Protein AF-A0A2K3QD89-F1 (afdb_monomer)

Organism: NCBI:txid45235

Radius of gyration: 45.86 Å; Cα contacts (8 Å, |Δi|>4): 1; chains: 1; bounding box: 108×24×129 Å

InterPro domains:
  IPR005579 Cgr1-like [PF03879] (20-119)

Secondary structure (DSSP, 8-state):
-------------PPPP-----SS----S---PPP-TTTT--HHHHHHHHHHHHHHHHHHHHHHHHHHHHHHHHHHHHHHHHHHHHHHHHHHHHHHHHHHHHHHHHHHHHHHHHHHH--

pLDDT: mean 83.75, std 16.58, range [42.47, 97.62]

Foldseek 3Di:
DDDDPDPDPDPPPPPDDPDDQDPPNPPVDDPDDPDDPPPPDDPVNVVVVVVVVVVVVVVVVVVVVVVVVVVVVVVVVVVVVVVVVVVVVVVVVVVVVVVVVVVVVVVVVVVVVCVVVVD

Structure (mmCIF, N/CA/C/O backbone):
data_AF-A0A2K3QD89-F1
#
_entry.id   AF-A0A2K3QD89-F1
#
loop_
_atom_site.group_PDB
_atom_site.id
_atom_site.type_symbol
_atom_site.label_atom_id
_atom_site.label_alt_id
_atom_site.label_comp_id
_atom_site.label_asym_id
_atom_site.label_entity_id
_atom_site.label_seq_id
_atom_site.pdbx_PDB_ins_code
_atom_site.Cartn_x
_atom_site.Cartn_y
_atom_site.Cartn_z
_atom_site.occupancy
_atom_site.B_iso_or_equiv
_atom_site.auth_seq_id
_atom_site.auth_comp_id
_atom_site.auth_asym_id
_atom_site.auth_atom_id
_atom_site.pdbx_PDB_model_num
ATOM 1 N N . MET A 1 1 ? -67.511 -6.088 28.702 1.00 42.47 1 MET A N 1
ATOM 2 C CA . MET A 1 1 ? -67.259 -6.662 30.041 1.00 42.47 1 MET A CA 1
ATOM 3 C C . MET A 1 1 ? -65.838 -7.209 30.034 1.00 42.47 1 MET A C 1
ATOM 5 O O . MET A 1 1 ? -65.442 -7.710 28.990 1.00 42.47 1 MET A O 1
ATOM 9 N N . PRO A 1 2 ? -65.081 -6.945 31.106 1.00 57.03 2 PRO A N 1
ATOM 10 C CA . PRO A 1 2 ? -63.739 -6.336 31.146 1.00 57.03 2 PRO A CA 1
ATOM 11 C C . PRO A 1 2 ? -62.619 -7.405 31.070 1.00 57.03 2 PRO A C 1
ATOM 13 O O . PRO A 1 2 ? -62.933 -8.584 31.063 1.00 57.03 2 PRO A O 1
ATOM 16 N N . GLU A 1 3 ? -61.329 -7.110 30.888 1.00 48.50 3 GLU A N 1
ATOM 17 C CA . GLU A 1 3 ? -60.444 -6.457 31.863 1.00 48.50 3 GLU A CA 1
ATOM 18 C C . GLU A 1 3 ? -59.152 -5.958 31.188 1.00 48.50 3 GLU A C 1
ATOM 20 O O . GLU A 1 3 ? -58.490 -6.682 30.445 1.00 48.50 3 GLU A O 1
ATOM 25 N N . GLU A 1 4 ? -58.813 -4.694 31.449 1.00 54.44 4 GLU A N 1
ATOM 26 C CA . GLU A 1 4 ? -57.496 -4.128 31.179 1.00 54.44 4 GLU A CA 1
ATOM 27 C C . GLU A 1 4 ? -56.541 -4.533 32.307 1.00 54.44 4 GLU A C 1
ATOM 29 O O . GLU A 1 4 ? -56.711 -4.114 33.454 1.00 54.44 4 GLU A O 1
ATOM 34 N N . ASP A 1 5 ? -55.518 -5.321 31.982 1.00 54.81 5 ASP A N 1
ATOM 35 C CA . ASP A 1 5 ? -54.414 -5.611 32.896 1.00 54.81 5 ASP A CA 1
ATOM 36 C C . ASP A 1 5 ? -53.477 -4.397 32.979 1.00 54.81 5 ASP A C 1
ATOM 38 O O . ASP A 1 5 ? -52.520 -4.238 32.216 1.00 54.81 5 ASP A O 1
ATOM 42 N N . VAL A 1 6 ? -53.770 -3.506 33.926 1.00 51.53 6 VAL A N 1
ATOM 43 C CA . VAL A 1 6 ? -52.884 -2.408 34.320 1.00 51.53 6 VAL A CA 1
ATOM 44 C C . VAL A 1 6 ? -51.808 -2.973 35.259 1.00 51.53 6 VAL A C 1
ATOM 46 O O . VAL A 1 6 ? -52.140 -3.418 36.362 1.00 51.53 6 VAL A O 1
ATOM 49 N N . PRO A 1 7 ? -50.508 -2.947 34.908 1.00 50.62 7 PRO A N 1
ATOM 50 C CA . PRO A 1 7 ? -49.466 -3.396 35.819 1.00 50.62 7 PRO A CA 1
ATOM 51 C C . PRO A 1 7 ? -49.305 -2.366 36.940 1.00 50.62 7 PRO A C 1
ATOM 53 O O . PRO A 1 7 ? -48.665 -1.323 36.790 1.00 50.62 7 PRO A O 1
ATOM 56 N N . THR A 1 8 ? -49.903 -2.661 38.091 1.00 47.47 8 THR A N 1
ATOM 57 C CA . THR A 1 8 ? -49.722 -1.883 39.314 1.00 47.47 8 THR A CA 1
ATOM 58 C C . THR A 1 8 ? -48.277 -2.026 39.797 1.00 47.47 8 THR A C 1
ATOM 60 O O . THR A 1 8 ? -47.831 -3.069 40.275 1.00 47.47 8 THR A O 1
ATOM 63 N N . LEU A 1 9 ? -47.505 -0.947 39.654 1.00 51.03 9 LEU A N 1
ATOM 64 C CA . LEU A 1 9 ? -46.181 -0.812 40.251 1.00 51.03 9 LEU A CA 1
ATOM 65 C C . LEU A 1 9 ? -46.344 -0.657 41.762 1.00 51.03 9 LEU A C 1
ATOM 67 O O . LEU A 1 9 ? -46.484 0.450 42.275 1.00 51.03 9 LEU A O 1
ATOM 71 N N . VAL A 1 10 ? -46.333 -1.778 42.479 1.00 46.09 10 VAL A N 1
ATOM 72 C CA . VAL A 1 10 ? -46.304 -1.793 43.942 1.00 46.09 10 VAL A CA 1
ATOM 73 C C . VAL A 1 10 ? -44.964 -1.197 44.397 1.00 46.09 10 VAL A C 1
ATOM 75 O O . VAL A 1 10 ? -43.913 -1.788 44.122 1.00 46.09 10 VAL A O 1
ATOM 78 N N . PRO A 1 11 ? -44.928 -0.048 45.097 1.00 51.22 11 PRO A N 1
ATOM 79 C CA . PRO A 1 11 ? -43.689 0.415 45.692 1.00 51.22 11 PRO A CA 1
ATOM 80 C C . PRO A 1 11 ? -43.358 -0.520 46.856 1.00 51.22 11 PRO A C 1
ATOM 82 O O . PRO A 1 11 ? -43.963 -0.451 47.925 1.00 51.22 11 PRO A O 1
ATOM 85 N N . THR A 1 12 ? -42.377 -1.406 46.671 1.00 52.44 12 THR A N 1
ATOM 86 C CA . THR A 1 12 ? -41.794 -2.190 47.767 1.00 52.44 12 THR A CA 1
ATOM 87 C C . THR A 1 12 ? -41.008 -1.252 48.685 1.00 52.44 12 THR A C 1
ATOM 89 O O . THR A 1 12 ? -39.778 -1.157 48.612 1.00 52.44 12 THR A O 1
ATOM 92 N N . ASN A 1 13 ? -41.722 -0.517 49.534 1.00 54.78 13 ASN A N 1
ATOM 93 C CA . ASN A 1 13 ? -41.147 0.283 50.599 1.00 54.78 13 ASN A CA 1
ATOM 94 C C . ASN A 1 13 ? -40.681 -0.678 51.701 1.00 54.78 13 ASN A C 1
ATOM 96 O O . ASN A 1 13 ? -41.429 -1.032 52.609 1.00 54.78 13 ASN A O 1
ATOM 100 N N . LYS A 1 14 ? -39.450 -1.188 51.570 1.00 57.06 14 LYS A N 1
ATOM 101 C CA . LYS A 1 14 ? -38.811 -1.977 52.629 1.00 57.06 14 LYS A CA 1
ATOM 102 C C . LYS A 1 14 ? -38.730 -1.106 53.888 1.00 57.06 14 LYS A C 1
ATOM 104 O O . LYS A 1 14 ? -38.179 -0.008 53.791 1.00 57.06 14 LYS A O 1
ATOM 109 N N . PRO A 1 15 ? -39.204 -1.574 55.057 1.00 54.16 15 PRO A N 1
ATOM 110 C CA . PRO A 1 15 ? -39.101 -0.799 56.283 1.00 54.16 15 PRO A CA 1
ATOM 111 C C . PRO A 1 15 ? -37.621 -0.560 56.591 1.00 54.16 15 PRO A C 1
ATOM 113 O O . PRO A 1 15 ? -36.819 -1.497 56.674 1.00 54.16 15 PRO A O 1
ATOM 116 N N . ALA A 1 16 ? -37.243 0.713 56.702 1.00 61.78 16 ALA A N 1
ATOM 117 C CA . ALA A 1 16 ? -35.906 1.100 57.109 1.00 61.78 16 ALA A CA 1
ATOM 118 C C . ALA A 1 16 ? -35.647 0.528 58.509 1.00 61.78 16 ALA A C 1
ATOM 120 O O . ALA A 1 16 ? -36.365 0.838 59.458 1.00 61.78 16 ALA A O 1
ATOM 121 N N . LYS A 1 17 ? -34.635 -0.339 58.634 1.00 61.72 17 LYS A N 1
ATOM 122 C CA . LYS A 1 17 ? -34.183 -0.850 59.934 1.00 61.72 17 LYS A CA 1
ATOM 123 C C . LYS A 1 17 ? -33.864 0.357 60.829 1.00 61.72 17 LYS A C 1
ATOM 125 O O . LYS A 1 17 ? -33.115 1.222 60.363 1.00 61.72 17 LYS A O 1
ATOM 130 N N . PRO A 1 18 ? -34.387 0.443 62.067 1.00 58.31 18 PRO A N 1
ATOM 131 C CA . PRO A 1 18 ? -34.086 1.566 62.944 1.00 58.31 18 PRO A CA 1
ATOM 132 C C . PRO A 1 18 ? -32.599 1.513 63.297 1.00 58.31 18 PRO A C 1
ATOM 134 O O . PRO A 1 18 ? -32.143 0.657 64.054 1.00 58.31 18 PRO A O 1
ATOM 137 N N . LEU A 1 19 ? -31.818 2.393 62.674 1.00 59.97 19 LEU A N 1
ATOM 138 C CA . LEU A 1 19 ? -30.401 2.542 62.962 1.00 59.97 19 LEU A CA 1
ATOM 139 C C . LEU A 1 19 ? -30.300 3.222 64.327 1.00 59.97 19 LEU A C 1
ATOM 141 O O . LEU A 1 19 ? -30.828 4.319 64.491 1.00 59.97 19 LEU A O 1
ATOM 145 N N . GLY A 1 20 ? -29.689 2.537 65.298 1.00 62.59 20 GLY A N 1
ATOM 146 C CA . GLY A 1 20 ? -29.679 2.932 66.708 1.00 62.59 20 GLY A CA 1
ATOM 147 C C . GLY A 1 20 ? -29.468 4.433 66.901 1.00 62.59 20 GLY A C 1
ATOM 148 O O . GLY A 1 20 ? -28.394 4.961 66.606 1.00 62.59 20 GLY A O 1
ATOM 149 N N . MET A 1 21 ? -30.513 5.118 67.378 1.00 59.56 21 MET A N 1
ATOM 150 C CA . MET A 1 21 ? -30.455 6.542 67.690 1.00 59.56 21 MET A CA 1
ATOM 151 C C . MET A 1 21 ? -29.368 6.780 68.742 1.00 59.56 21 MET A C 1
ATOM 153 O O . MET A 1 21 ? -29.376 6.174 69.815 1.00 59.56 21 MET A O 1
ATOM 157 N N . ARG A 1 22 ? -28.440 7.702 68.469 1.00 64.75 22 ARG A N 1
ATOM 158 C CA . ARG A 1 22 ? -27.566 8.235 69.520 1.00 64.75 22 ARG A CA 1
ATOM 159 C C . ARG A 1 22 ? -28.430 9.055 70.478 1.00 64.75 22 ARG A C 1
ATOM 161 O O . ARG A 1 22 ? -29.224 9.878 70.035 1.00 64.75 22 ARG A O 1
ATOM 168 N N . LYS A 1 23 ? -28.267 8.835 71.788 1.00 61.78 23 LYS A N 1
ATOM 169 C CA . LYS A 1 23 ? -29.128 9.399 72.849 1.00 61.78 23 LYS A CA 1
ATOM 170 C C . LYS A 1 23 ? -29.242 10.931 72.865 1.00 61.78 23 LYS A C 1
ATOM 172 O O . LYS A 1 23 ? -30.165 11.451 73.475 1.00 61.78 23 LYS A O 1
ATOM 177 N N . ASN A 1 24 ? -28.341 11.649 72.200 1.00 68.19 24 ASN A N 1
ATOM 178 C CA . ASN A 1 24 ? -28.450 13.088 71.993 1.00 68.19 24 ASN A CA 1
ATOM 179 C C . ASN A 1 24 ? -28.873 13.321 70.534 1.00 68.19 24 ASN A C 1
ATOM 181 O O . ASN A 1 24 ? -28.067 13.092 69.633 1.00 68.19 24 ASN A O 1
ATOM 185 N N . GLY A 1 25 ? -30.137 13.704 70.313 1.00 66.19 25 GLY A N 1
ATOM 186 C CA . GLY A 1 25 ? -30.875 13.712 69.032 1.00 66.19 25 GLY A CA 1
ATOM 187 C C . GLY A 1 25 ? -30.374 14.661 67.933 1.00 66.19 25 GLY A C 1
ATOM 188 O O . GLY A 1 25 ? -31.147 15.148 67.117 1.00 66.19 25 GLY A O 1
ATOM 189 N N . LYS A 1 26 ? -29.075 14.936 67.896 1.00 72.25 26 LYS A N 1
ATOM 190 C CA . LYS A 1 26 ? -28.387 15.822 66.962 1.00 72.25 26 LYS A CA 1
ATOM 191 C C . LYS A 1 26 ? -27.790 15.023 65.798 1.00 72.25 26 LYS A C 1
ATOM 193 O O . LYS A 1 26 ? -26.574 14.922 65.658 1.00 72.25 26 LYS A O 1
ATOM 198 N N . GLN A 1 27 ? -28.644 14.448 64.954 1.00 69.88 27 GLN A N 1
ATOM 199 C CA . GLN A 1 27 ? -28.232 13.857 63.674 1.00 69.88 27 GLN A CA 1
ATOM 200 C C . GLN A 1 27 ? -28.307 14.938 62.578 1.00 69.88 27 GLN A C 1
ATOM 202 O O . GLN A 1 27 ? -29.266 15.002 61.820 1.00 69.88 27 GLN A O 1
ATOM 207 N N . TRP A 1 28 ? -27.301 15.816 62.505 1.00 73.12 28 TRP A N 1
ATOM 208 C CA . TRP A 1 28 ? -27.263 16.947 61.552 1.00 73.12 28 TRP A CA 1
ATOM 209 C C . TRP A 1 28 ? -26.908 16.543 60.111 1.00 73.12 28 TRP A C 1
ATOM 211 O O . TRP A 1 28 ? -26.954 17.364 59.199 1.00 73.12 28 TRP A O 1
ATOM 221 N N . HIS A 1 29 ? -26.538 15.279 59.891 1.00 77.12 29 HIS A N 1
ATOM 222 C CA . HIS A 1 29 ? -26.197 14.752 58.574 1.00 77.12 29 HIS A CA 1
ATOM 223 C C . HIS A 1 29 ? -27.231 13.735 58.105 1.00 77.12 29 HIS A C 1
ATOM 225 O O . HIS A 1 29 ? -27.517 12.756 58.804 1.00 77.12 29 HIS A O 1
ATOM 231 N N . LEU A 1 30 ? -27.719 13.936 56.878 1.00 76.25 30 LEU A N 1
ATOM 232 C CA . LEU A 1 30 ? -28.532 12.953 56.172 1.00 76.25 30 LEU A CA 1
ATOM 233 C C . LEU A 1 30 ? -27.758 11.628 56.043 1.00 76.25 30 LEU A C 1
ATOM 235 O O . LEU A 1 30 ? -26.547 11.645 55.78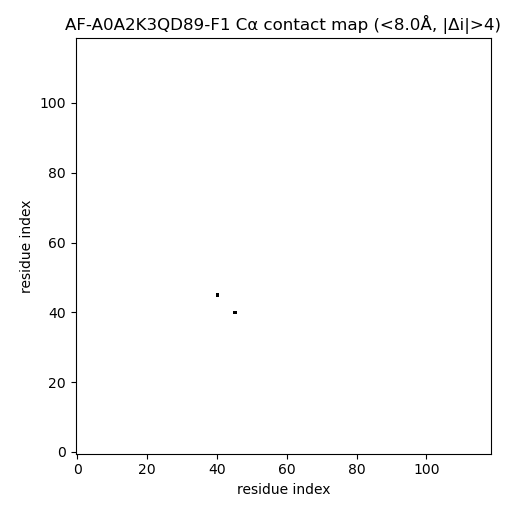3 1.00 76.25 30 LEU A O 1
ATOM 239 N N . PRO A 1 31 ? -28.425 10.472 56.208 1.00 77.38 31 PRO A N 1
ATOM 240 C CA . PRO A 1 31 ? -27.788 9.178 56.027 1.00 77.38 31 PRO A CA 1
ATOM 241 C C . PRO A 1 31 ? -27.287 9.056 54.586 1.00 77.38 31 PRO A C 1
ATOM 243 O O . PRO A 1 31 ? -28.058 9.095 53.626 1.00 77.38 31 PRO A O 1
ATOM 246 N N . LYS A 1 32 ? -25.967 8.922 54.428 1.00 82.19 32 LYS A N 1
ATOM 247 C CA . LYS A 1 32 ? -25.335 8.795 53.113 1.00 82.19 32 LYS A CA 1
ATOM 248 C C . LYS A 1 32 ? -25.740 7.456 52.496 1.00 82.19 32 LYS A C 1
ATOM 250 O O . LYS A 1 32 ? -25.336 6.397 52.974 1.00 82.19 32 LYS A O 1
ATOM 255 N N . LYS A 1 33 ? -26.529 7.492 51.421 1.00 80.44 33 LYS A N 1
ATOM 256 C CA . LYS A 1 33 ? -26.787 6.305 50.597 1.00 80.44 33 LYS A CA 1
ATOM 257 C C . LYS A 1 33 ? -25.491 5.909 49.891 1.00 80.44 33 LYS A C 1
ATOM 259 O O . LYS A 1 33 ? -24.795 6.767 49.351 1.00 80.44 33 LYS A O 1
ATOM 264 N N . ALA A 1 34 ? -25.175 4.615 49.871 1.00 83.81 34 ALA A N 1
ATOM 265 C CA . ALA A 1 34 ? -24.033 4.119 49.111 1.00 83.81 34 ALA A CA 1
ATOM 266 C C . ALA A 1 34 ? -24.212 4.457 47.623 1.00 83.81 34 ALA A C 1
ATOM 268 O O . ALA A 1 34 ? -25.217 4.081 47.010 1.00 83.81 34 ALA A O 1
ATOM 269 N N . PHE A 1 35 ? -23.240 5.165 47.050 1.00 83.94 35 PHE A N 1
ATOM 270 C CA . PHE A 1 35 ? -23.214 5.469 45.626 1.00 83.94 35 PHE A CA 1
ATOM 271 C C . PHE A 1 35 ? -23.039 4.170 44.835 1.00 83.94 35 PHE A C 1
ATOM 273 O O . PHE A 1 35 ? -22.076 3.430 45.029 1.00 83.94 35 PHE A O 1
ATOM 280 N N . ARG A 1 36 ? -24.007 3.864 43.968 1.00 81.94 36 ARG A N 1
ATOM 281 C CA . ARG A 1 36 ? -24.001 2.672 43.115 1.00 81.94 36 ARG A CA 1
ATOM 282 C C . ARG A 1 36 ? -24.239 3.105 41.666 1.00 81.94 36 ARG A C 1
ATOM 284 O O . ARG A 1 36 ? -25.396 3.162 41.257 1.00 81.94 36 ARG A O 1
ATOM 291 N N . PRO A 1 37 ? -23.178 3.365 40.880 1.00 77.75 37 PRO A N 1
ATOM 292 C CA . PRO A 1 37 ? -23.289 3.800 39.479 1.00 77.75 37 PRO A CA 1
ATOM 293 C C . PRO A 1 37 ? -24.080 2.831 38.592 1.00 77.75 37 PRO A C 1
ATOM 295 O O . PRO A 1 37 ? -24.582 3.191 37.536 1.00 77.75 37 PRO A O 1
ATOM 298 N N . THR A 1 38 ? -24.168 1.571 39.015 1.00 68.94 38 THR A N 1
ATOM 299 C CA . THR A 1 38 ? -24.782 0.471 38.271 1.00 68.94 38 THR A CA 1
ATOM 300 C C . THR A 1 38 ? -26.162 0.072 38.797 1.00 68.94 38 THR A C 1
ATOM 302 O O . THR A 1 38 ? -26.734 -0.905 38.299 1.00 68.94 38 THR A O 1
ATOM 305 N N . ALA A 1 39 ? -26.686 0.777 39.809 1.00 68.44 39 ALA A N 1
ATOM 306 C CA . ALA A 1 39 ? -28.002 0.512 40.378 1.00 68.44 39 ALA A CA 1
ATOM 307 C C . ALA A 1 39 ? -29.087 1.097 39.465 1.00 68.44 39 ALA A C 1
ATOM 309 O O . ALA A 1 39 ? -29.296 2.303 39.449 1.00 68.44 39 ALA A O 1
ATOM 310 N N . GLY A 1 40 ? -29.756 0.230 38.703 1.00 69.88 40 GLY A N 1
ATOM 311 C CA . GLY A 1 40 ? -30.872 0.609 37.827 1.00 69.88 40 GLY A CA 1
ATOM 312 C C . GLY A 1 40 ? -30.826 -0.010 36.432 1.00 69.88 40 GLY A C 1
ATOM 313 O O . GLY A 1 40 ? -31.853 -0.062 35.775 1.00 69.88 40 GLY A O 1
ATOM 314 N N . LEU A 1 41 ? -29.676 -0.531 35.988 1.00 70.19 41 LEU A N 1
ATOM 315 C CA . LEU A 1 41 ? -29.589 -1.216 34.695 1.00 70.19 41 LEU A CA 1
ATOM 316 C C . LEU A 1 41 ? -29.840 -2.717 34.857 1.00 70.19 41 LEU A C 1
ATOM 318 O O . LEU A 1 41 ? -29.143 -3.390 35.631 1.00 70.19 41 LEU A O 1
ATOM 322 N N . THR A 1 42 ? -30.777 -3.242 34.068 1.00 80.94 42 THR A N 1
ATOM 323 C CA . THR A 1 42 ? -30.991 -4.685 33.923 1.00 80.94 42 THR A CA 1
ATOM 324 C C . THR A 1 42 ? -29.738 -5.340 33.31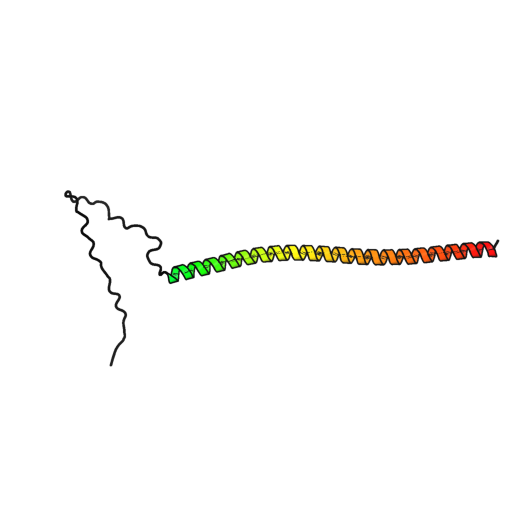8 1.00 80.94 42 THR A C 1
ATOM 326 O O . THR A 1 42 ? -28.978 -4.720 32.571 1.00 80.94 42 THR A O 1
ATOM 329 N N . SER A 1 43 ? -29.466 -6.609 33.649 1.00 83.00 43 SER A N 1
ATOM 330 C CA . SER A 1 43 ? -28.304 -7.343 33.101 1.00 83.00 43 SER A CA 1
ATOM 331 C C . SER A 1 43 ? -28.288 -7.345 31.562 1.00 83.00 43 SER A C 1
ATOM 333 O O . SER A 1 43 ? -27.225 -7.334 30.938 1.00 83.00 43 SER A O 1
ATOM 335 N N . TYR A 1 44 ? -29.468 -7.321 30.937 1.00 87.56 44 TYR A N 1
ATOM 336 C CA . TYR A 1 44 ? -29.607 -7.255 29.489 1.00 87.56 44 TYR A CA 1
ATOM 337 C C . TYR A 1 44 ? -29.172 -5.900 28.921 1.00 87.56 44 TYR A C 1
ATOM 339 O O . TYR A 1 44 ? -28.330 -5.869 28.029 1.00 87.56 44 TYR A O 1
ATOM 347 N N . GLU A 1 45 ? -29.655 -4.790 29.483 1.00 86.94 45 GLU A N 1
ATOM 348 C CA . GLU A 1 45 ? -29.284 -3.438 29.039 1.00 86.94 45 GLU A CA 1
ATOM 349 C C . GLU A 1 45 ? -27.784 -3.150 29.156 1.00 86.94 45 GLU A C 1
ATOM 351 O O . GLU A 1 45 ? -27.227 -2.411 28.346 1.00 86.94 45 GLU A O 1
ATOM 356 N N . LYS A 1 46 ? -27.101 -3.734 30.149 1.00 86.75 46 LYS A N 1
ATOM 357 C CA . LYS A 1 46 ? -25.636 -3.630 30.258 1.00 86.75 46 LYS A CA 1
ATOM 358 C C . LYS A 1 46 ? -24.952 -4.333 29.086 1.00 86.75 46 LYS A C 1
ATOM 360 O O . LYS A 1 46 ? -24.150 -3.721 28.385 1.00 86.75 46 LYS A O 1
ATOM 365 N N . ARG A 1 47 ? -25.350 -5.578 28.804 1.00 91.00 47 ARG A N 1
ATOM 366 C CA . ARG A 1 47 ? -24.793 -6.372 27.697 1.00 91.00 47 ARG A CA 1
ATOM 367 C C . ARG A 1 47 ? -25.078 -5.763 26.326 1.00 91.00 47 ARG A C 1
ATOM 369 O O . ARG A 1 47 ? -24.233 -5.855 25.439 1.00 91.00 47 ARG A O 1
ATOM 376 N N . THR A 1 48 ? -26.245 -5.152 26.117 1.00 92.62 48 THR A N 1
ATOM 377 C CA . THR A 1 48 ? -26.551 -4.488 24.839 1.00 92.62 48 THR A CA 1
ATOM 378 C C . THR A 1 48 ? -25.690 -3.246 24.639 1.00 92.62 48 THR A C 1
ATOM 380 O O . THR A 1 48 ? -25.097 -3.104 23.572 1.00 92.62 48 THR A O 1
ATOM 383 N N . LYS A 1 49 ? -25.533 -2.402 25.668 1.00 89.88 49 LYS A N 1
ATOM 384 C CA . LYS A 1 49 ? -24.639 -1.232 25.628 1.00 89.88 49 LYS A CA 1
ATOM 385 C C . LYS A 1 49 ? -23.184 -1.631 25.373 1.00 89.88 49 LYS A C 1
ATOM 387 O O . LYS A 1 49 ? -22.538 -1.051 24.506 1.00 89.88 49 LYS A O 1
ATOM 392 N N . GLU A 1 50 ? -22.696 -2.664 26.056 1.00 92.06 50 GLU A N 1
ATOM 393 C CA . GLU A 1 50 ? -21.346 -3.206 25.849 1.00 92.06 50 GLU A CA 1
ATOM 394 C C . GLU A 1 50 ? -21.155 -3.757 24.431 1.00 92.06 50 GLU A C 1
ATOM 396 O O . GLU A 1 50 ? -20.128 -3.509 23.801 1.00 92.06 50 GLU A O 1
ATOM 401 N N . ARG A 1 51 ? -22.153 -4.461 23.880 1.00 95.12 51 ARG A N 1
ATOM 402 C CA . ARG A 1 51 ? -22.089 -4.973 22.506 1.00 95.12 51 ARG A CA 1
ATOM 403 C C . ARG A 1 51 ? -22.048 -3.842 21.482 1.00 95.12 51 ARG A C 1
ATOM 405 O O . ARG A 1 51 ? -21.249 -3.917 20.555 1.00 95.12 51 ARG A O 1
ATOM 412 N N . VAL A 1 52 ? -22.860 -2.798 21.656 1.00 95.25 52 VAL A N 1
ATOM 413 C CA . VAL A 1 52 ? -22.847 -1.618 20.775 1.00 95.25 52 VAL A CA 1
ATOM 414 C C . VAL A 1 52 ? -21.489 -0.916 20.839 1.00 95.25 52 VAL A C 1
ATOM 416 O O . VAL A 1 52 ? -20.898 -0.658 19.792 1.00 95.25 52 VAL A O 1
ATOM 419 N N . ALA A 1 53 ? -20.946 -0.697 22.039 1.00 94.81 53 ALA A N 1
ATOM 420 C CA . ALA A 1 53 ? -19.614 -0.121 22.214 1.00 94.81 53 ALA A CA 1
ATOM 421 C C . ALA A 1 53 ? -18.518 -0.973 21.549 1.00 94.81 53 ALA A C 1
ATOM 423 O O . ALA A 1 53 ? -17.667 -0.442 20.836 1.00 94.81 53 ALA A O 1
ATOM 424 N N . MET A 1 54 ? -18.563 -2.301 21.702 1.00 95.25 54 MET A N 1
ATOM 425 C CA . MET A 1 54 ? -17.616 -3.204 21.038 1.00 95.25 54 MET A CA 1
ATOM 426 C C . MET A 1 54 ? -17.730 -3.160 19.513 1.00 95.25 54 MET A C 1
ATOM 428 O O . MET A 1 54 ? -16.710 -3.181 18.829 1.00 95.25 54 MET A O 1
ATOM 432 N N . VAL A 1 55 ? -18.946 -3.107 18.965 1.00 96.50 55 VAL A N 1
ATOM 433 C CA . VAL A 1 55 ? -19.163 -3.008 17.514 1.00 96.50 55 VAL A CA 1
ATOM 434 C C . VAL A 1 55 ? -18.600 -1.694 16.980 1.00 96.50 55 VAL A C 1
ATOM 436 O O . VAL A 1 55 ? -17.877 -1.711 15.989 1.00 96.50 55 VAL A O 1
ATOM 439 N N . GLN A 1 56 ? -18.847 -0.578 17.669 1.00 95.56 56 GLN A N 1
ATOM 440 C CA . GLN A 1 56 ? -18.293 0.726 17.299 1.00 95.56 56 GLN A CA 1
ATOM 441 C C . GLN A 1 56 ? -16.760 0.741 17.355 1.00 95.56 56 GLN A C 1
ATOM 443 O O . GLN A 1 56 ? -16.119 1.280 16.456 1.00 95.56 56 GLN A O 1
ATOM 448 N N . MET A 1 57 ? -16.157 0.124 18.376 1.00 95.88 57 MET A N 1
ATOM 449 C CA . MET A 1 57 ? -14.698 0.021 18.483 1.00 95.88 57 MET A CA 1
ATOM 450 C C . MET A 1 57 ? -14.103 -0.826 17.356 1.00 95.88 57 MET A C 1
ATOM 452 O O . MET A 1 57 ? -13.140 -0.409 16.718 1.00 95.88 57 MET A O 1
ATOM 456 N N . LYS A 1 58 ? -14.707 -1.982 17.063 1.00 96.69 58 LYS A N 1
ATOM 457 C CA . LYS A 1 58 ? -14.258 -2.871 15.983 1.00 96.69 58 LYS A CA 1
ATOM 458 C C . LYS A 1 58 ? -14.439 -2.258 14.599 1.00 96.69 58 LYS A C 1
ATOM 460 O O . LYS A 1 58 ? -13.601 -2.492 13.737 1.00 96.69 58 LYS A O 1
ATOM 465 N N . ALA A 1 59 ? -15.508 -1.491 14.380 1.00 96.00 59 ALA A N 1
ATOM 466 C CA . ALA A 1 59 ? -15.716 -0.767 13.129 1.00 96.00 59 ALA A CA 1
ATOM 467 C C . ALA A 1 59 ? -14.571 0.225 12.888 1.00 96.00 59 ALA A C 1
ATOM 469 O O . ALA A 1 59 ? -13.895 0.127 11.868 1.00 96.00 59 ALA A O 1
ATOM 470 N N . LYS A 1 60 ? -14.258 1.058 13.889 1.00 95.56 60 LYS A N 1
ATOM 471 C CA . LYS A 1 60 ? -13.129 1.998 13.828 1.00 95.56 60 LYS A CA 1
ATOM 472 C C . LYS A 1 60 ? -11.787 1.292 13.633 1.00 95.56 60 LYS A C 1
ATOM 474 O O . LYS A 1 60 ? -10.966 1.726 12.837 1.00 95.56 60 LYS A O 1
ATOM 479 N N . GLU A 1 61 ? -11.547 0.182 14.331 1.00 95.31 61 GLU A N 1
ATOM 480 C CA . GLU A 1 61 ? -10.309 -0.590 14.159 1.00 95.31 61 GLU A CA 1
ATOM 481 C C . GLU A 1 61 ? -10.186 -1.171 12.742 1.00 95.31 61 GLU A C 1
ATOM 483 O O . GLU A 1 61 ? -9.102 -1.172 12.154 1.00 95.31 61 GLU A O 1
ATOM 488 N N . LYS A 1 62 ? -11.297 -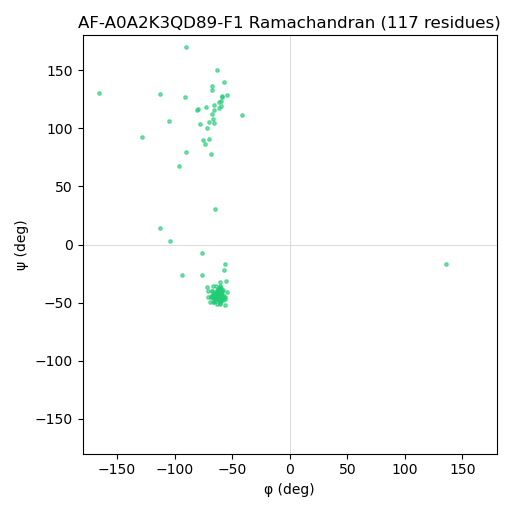1.661 12.186 1.00 96.69 62 LYS A N 1
ATOM 489 C CA . LYS A 1 62 ? -11.343 -2.205 10.831 1.00 96.69 62 LYS A CA 1
ATOM 490 C C . LYS A 1 62 ? -11.099 -1.121 9.784 1.00 96.69 62 LYS A C 1
ATOM 492 O O . LYS A 1 62 ? -10.322 -1.368 8.871 1.00 96.69 62 LYS A O 1
ATOM 497 N N . GLU A 1 63 ? -11.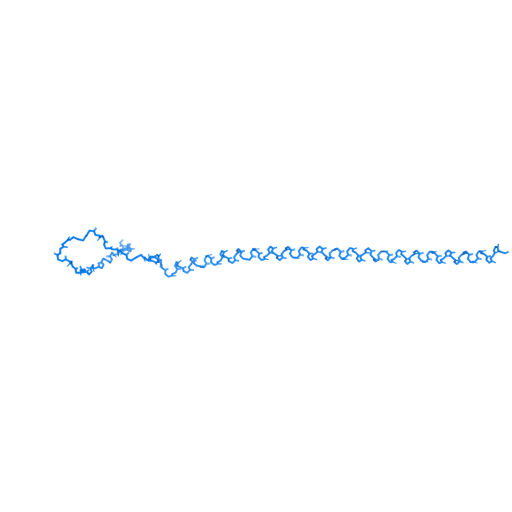705 0.055 9.935 1.00 94.38 63 GLU A N 1
ATOM 498 C CA . GLU A 1 63 ? -11.469 1.216 9.063 1.00 94.38 63 GLU A CA 1
ATOM 499 C C . GLU A 1 63 ? -9.976 1.575 9.031 1.00 94.38 63 GLU A C 1
ATOM 501 O O . GLU A 1 63 ? -9.361 1.545 7.969 1.00 94.38 63 GLU A O 1
ATOM 506 N N . MET A 1 64 ? -9.345 1.734 10.200 1.00 95.06 64 MET A N 1
ATOM 507 C CA . MET A 1 64 ? -7.912 2.055 10.297 1.00 95.06 64 MET A CA 1
ATOM 508 C C . MET A 1 64 ? -6.998 0.986 9.673 1.00 95.06 64 MET A C 1
ATOM 510 O O . MET A 1 64 ? -5.947 1.300 9.107 1.00 95.06 64 MET A O 1
ATOM 514 N N . LYS A 1 65 ? -7.356 -0.299 9.803 1.00 96.81 65 LYS A N 1
ATOM 515 C CA . LYS A 1 65 ? -6.601 -1.405 9.191 1.00 96.81 65 LYS A CA 1
ATOM 516 C C . LYS A 1 65 ? -6.763 -1.424 7.674 1.00 96.81 65 LYS A C 1
ATOM 518 O O . LYS A 1 65 ? -5.760 -1.550 6.975 1.00 96.81 65 LYS A O 1
ATOM 523 N N . ASN A 1 66 ? -7.989 -1.253 7.186 1.00 96.06 66 ASN A N 1
ATOM 524 C CA . ASN A 1 66 ? -8.284 -1.213 5.759 1.00 96.06 66 ASN A CA 1
ATOM 525 C C . ASN A 1 66 ? -7.538 -0.063 5.076 1.00 96.06 66 ASN A C 1
ATOM 527 O O . ASN A 1 66 ? -6.832 -0.309 4.105 1.00 96.06 66 ASN A O 1
ATOM 531 N N . GLU A 1 67 ? -7.582 1.148 5.636 1.00 93.69 67 GLU A N 1
ATOM 532 C CA . GLU A 1 67 ? -6.856 2.305 5.093 1.00 93.69 67 GLU A CA 1
ATOM 533 C C . GLU A 1 67 ? -5.343 2.045 5.014 1.00 93.69 67 GLU A C 1
ATOM 535 O O . GLU A 1 67 ? -4.690 2.325 4.006 1.00 93.69 67 GLU A O 1
ATOM 540 N N . ARG A 1 68 ? -4.758 1.440 6.058 1.00 96.50 68 ARG A N 1
ATOM 541 C CA . ARG A 1 68 ? -3.340 1.050 6.048 1.00 96.50 68 ARG A CA 1
ATOM 542 C C . ARG A 1 68 ? -3.011 0.040 4.952 1.00 96.50 68 ARG A C 1
ATOM 544 O O . ARG A 1 68 ? -1.956 0.151 4.318 1.00 96.50 68 ARG A O 1
ATOM 551 N N . ASP A 1 69 ? -3.857 -0.965 4.772 1.00 95.75 69 ASP A N 1
ATOM 552 C CA . ASP A 1 69 ? -3.638 -2.013 3.780 1.00 95.75 69 ASP A CA 1
ATOM 553 C C . ASP A 1 69 ? -3.854 -1.495 2.356 1.00 95.75 69 ASP A C 1
ATOM 555 O O . ASP A 1 69 ? -3.071 -1.838 1.470 1.00 95.75 69 ASP A O 1
ATOM 559 N N . GLU A 1 70 ? -4.813 -0.599 2.140 1.00 96.50 70 GLU A N 1
ATOM 560 C CA . GLU A 1 70 ? -5.031 0.090 0.866 1.00 96.50 70 GLU A CA 1
ATOM 561 C C . GLU A 1 70 ? -3.811 0.923 0.469 1.00 96.50 70 GLU A C 1
ATOM 563 O O . GLU A 1 70 ? -3.288 0.758 -0.634 1.00 96.50 70 GLU A O 1
ATOM 568 N N . LEU A 1 71 ? -3.260 1.729 1.383 1.00 95.81 71 LEU A N 1
ATOM 569 C CA . LEU A 1 71 ? -2.031 2.491 1.126 1.00 95.81 71 LEU A CA 1
ATOM 570 C C . LEU A 1 71 ? -0.849 1.573 0.785 1.00 95.81 71 LEU A C 1
ATOM 572 O O . LEU A 1 71 ? -0.046 1.855 -0.114 1.00 95.81 71 LEU A O 1
ATOM 576 N N . ARG A 1 72 ? -0.732 0.436 1.480 1.00 96.62 72 ARG A N 1
ATOM 577 C CA . ARG A 1 72 ? 0.305 -0.561 1.191 1.00 96.62 72 ARG A CA 1
ATOM 578 C C . ARG A 1 72 ? 0.105 -1.188 -0.189 1.00 96.62 72 ARG A C 1
ATOM 580 O O . ARG A 1 72 ? 1.083 -1.357 -0.920 1.00 96.62 72 ARG A O 1
ATOM 587 N N . GLN A 1 73 ? -1.128 -1.530 -0.545 1.00 96.38 73 GLN A N 1
ATOM 588 C CA . GLN A 1 73 ? -1.472 -2.104 -1.842 1.00 96.38 73 GLN A CA 1
ATOM 589 C C . GLN A 1 73 ? -1.208 -1.113 -2.975 1.00 96.38 73 GLN A C 1
ATOM 591 O O . GLN A 1 73 ? -0.534 -1.488 -3.932 1.00 96.38 73 GLN A O 1
ATOM 596 N N . GLN A 1 74 ? -1.611 0.152 -2.829 1.00 96.94 74 GLN A N 1
ATOM 597 C CA . GLN A 1 74 ? -1.319 1.223 -3.788 1.00 96.94 74 GLN A CA 1
ATOM 598 C C . GLN A 1 74 ? 0.190 1.368 -4.018 1.00 96.94 74 GLN A C 1
ATOM 600 O O . GLN A 1 74 ? 0.657 1.398 -5.158 1.00 96.94 74 GLN A O 1
ATOM 605 N N . ARG A 1 75 ? 0.995 1.359 -2.945 1.00 97.56 75 ARG A N 1
ATOM 606 C CA . ARG A 1 75 ? 2.461 1.404 -3.061 1.00 97.56 75 ARG A CA 1
ATOM 607 C C . ARG A 1 75 ? 3.021 0.195 -3.812 1.00 97.56 75 ARG A C 1
ATOM 609 O O . ARG A 1 75 ? 3.929 0.342 -4.631 1.00 97.56 75 ARG A O 1
ATOM 616 N N . ILE A 1 76 ? 2.516 -1.004 -3.526 1.00 97.00 76 ILE A N 1
ATOM 617 C CA . ILE A 1 76 ? 2.947 -2.233 -4.205 1.00 97.00 76 ILE A CA 1
ATOM 618 C C . ILE A 1 76 ? 2.563 -2.194 -5.687 1.00 97.00 76 ILE A C 1
ATOM 620 O O . ILE A 1 76 ? 3.391 -2.549 -6.525 1.00 97.00 76 ILE A O 1
ATOM 624 N N . GLN A 1 77 ? 1.352 -1.748 -6.018 1.00 97.19 77 GLN A N 1
ATOM 625 C CA . GLN A 1 77 ? 0.878 -1.605 -7.395 1.00 97.19 77 GLN A CA 1
ATOM 626 C C . GLN A 1 77 ? 1.751 -0.614 -8.172 1.00 97.19 77 GLN A C 1
ATOM 628 O O . GLN A 1 77 ? 2.329 -0.995 -9.187 1.00 97.19 77 GLN A O 1
ATOM 633 N N . ALA A 1 78 ? 2.001 0.578 -7.623 1.00 97.38 78 ALA A N 1
ATOM 634 C CA . ALA A 1 78 ? 2.878 1.572 -8.243 1.00 97.38 78 ALA A CA 1
ATOM 635 C C . ALA A 1 78 ? 4.306 1.042 -8.487 1.00 97.38 78 ALA A C 1
ATOM 637 O O . ALA A 1 78 ? 4.918 1.297 -9.527 1.00 97.38 78 ALA A O 1
ATOM 638 N N . LEU A 1 79 ? 4.858 0.264 -7.546 1.00 96.75 79 LEU A N 1
ATOM 639 C CA . LEU A 1 79 ? 6.168 -0.371 -7.721 1.00 96.75 79 LEU A CA 1
ATOM 640 C C . LEU A 1 79 ? 6.157 -1.446 -8.813 1.00 96.75 79 LEU A C 1
ATOM 642 O O . LEU A 1 79 ? 7.123 -1.538 -9.573 1.00 96.75 79 LEU A O 1
ATOM 646 N N . ARG A 1 80 ? 5.094 -2.254 -8.896 1.00 97.31 80 ARG A N 1
ATOM 647 C CA . ARG A 1 80 ? 4.930 -3.268 -9.948 1.00 97.31 80 ARG A CA 1
ATOM 648 C C . ARG A 1 80 ? 4.815 -2.616 -11.320 1.00 97.31 80 ARG A C 1
ATOM 650 O O . ARG A 1 80 ? 5.555 -3.001 -12.217 1.00 97.31 80 ARG A O 1
ATOM 657 N N . GLU A 1 81 ? 3.992 -1.583 -11.457 1.00 96.50 81 GLU A N 1
ATOM 658 C CA . GLU A 1 81 ? 3.855 -0.821 -12.702 1.00 96.50 81 GLU A CA 1
ATOM 659 C C . GLU A 1 81 ? 5.178 -0.190 -13.135 1.00 96.50 81 GLU A C 1
ATOM 661 O O . GLU A 1 81 ? 5.555 -0.260 -14.302 1.00 96.50 81 GLU A O 1
ATOM 666 N N . LYS A 1 82 ? 5.935 0.388 -12.193 1.00 96.81 82 LYS A N 1
ATOM 667 C CA . LYS A 1 82 ? 7.257 0.951 -12.490 1.00 96.81 82 LYS A CA 1
ATOM 668 C C . LYS A 1 82 ? 8.239 -0.116 -12.974 1.00 96.81 82 LYS A C 1
ATOM 670 O O . LYS A 1 82 ? 9.053 0.174 -13.847 1.00 96.81 82 LYS A O 1
ATOM 675 N N . ARG A 1 83 ? 8.196 -1.326 -12.408 1.00 96.75 83 ARG A N 1
ATOM 676 C CA . ARG A 1 83 ? 9.034 -2.449 -12.860 1.00 96.75 83 ARG A CA 1
ATOM 677 C C . ARG A 1 83 ? 8.617 -2.934 -14.245 1.00 96.75 83 ARG A C 1
ATOM 679 O O . ARG A 1 83 ? 9.492 -3.067 -15.087 1.00 96.75 83 ARG A O 1
ATOM 686 N N . ALA A 1 84 ? 7.320 -3.095 -14.497 1.00 96.75 84 ALA A N 1
ATOM 687 C CA . ALA A 1 84 ? 6.803 -3.501 -15.803 1.00 96.75 84 ALA A CA 1
ATOM 688 C C . ALA A 1 84 ? 7.194 -2.503 -16.907 1.00 96.75 84 ALA A C 1
ATOM 690 O O . ALA A 1 84 ? 7.772 -2.896 -17.913 1.00 96.75 84 ALA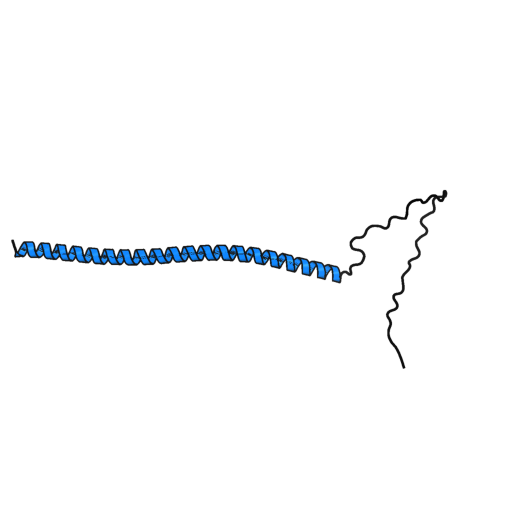 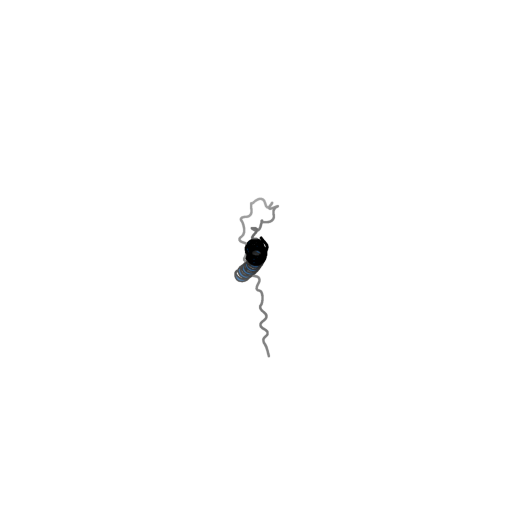A O 1
ATOM 691 N N . LYS A 1 85 ? 7.013 -1.196 -16.669 1.00 96.38 85 LYS A N 1
ATOM 692 C CA . LYS A 1 85 ? 7.441 -0.141 -17.607 1.00 96.38 85 LYS A CA 1
ATOM 693 C C . LYS A 1 85 ? 8.943 -0.187 -17.898 1.00 96.38 85 LYS A C 1
ATOM 695 O O . LYS A 1 85 ? 9.361 0.021 -19.031 1.00 96.38 85 LYS A O 1
ATOM 700 N N . LYS A 1 86 ? 9.769 -0.448 -16.879 1.00 97.12 86 LYS A N 1
ATOM 701 C CA . LYS A 1 86 ? 11.219 -0.601 -17.064 1.00 97.12 86 LYS A CA 1
ATOM 702 C C . LYS A 1 86 ? 11.558 -1.825 -17.904 1.00 97.12 86 LYS A C 1
ATOM 704 O O . LYS A 1 86 ? 12.343 -1.703 -18.831 1.00 97.12 86 LYS A O 1
ATOM 709 N N . GLU A 1 87 ? 10.953 -2.968 -17.606 1.00 95.31 87 GLU A N 1
ATOM 710 C CA . GLU A 1 87 ? 11.182 -4.209 -18.346 1.00 95.31 87 GLU A CA 1
ATOM 711 C C . GLU A 1 87 ? 10.766 -4.078 -19.819 1.00 95.31 87 GLU A C 1
ATOM 713 O O . GLU A 1 87 ? 11.491 -4.511 -20.715 1.00 95.31 87 GLU A O 1
ATOM 718 N N . GLU A 1 88 ? 9.638 -3.418 -20.087 1.00 94.38 88 GLU A N 1
ATOM 719 C CA . GLU A 1 88 ? 9.203 -3.100 -21.447 1.00 94.38 88 GLU A CA 1
ATOM 720 C C . GLU A 1 88 ? 10.211 -2.199 -22.168 1.00 94.38 88 GLU A C 1
ATOM 722 O O . GLU A 1 88 ? 10.625 -2.527 -23.282 1.00 94.38 88 GLU A O 1
ATOM 727 N N . ASN A 1 89 ? 10.671 -1.119 -21.528 1.00 94.88 89 ASN A N 1
ATOM 728 C CA . ASN A 1 89 ? 11.686 -0.237 -22.109 1.00 94.88 89 ASN A CA 1
ATOM 729 C C . ASN A 1 89 ? 12.991 -0.992 -22.397 1.00 94.88 89 ASN A C 1
ATOM 731 O O . ASN A 1 89 ? 13.492 -0.943 -23.519 1.00 94.88 89 ASN A O 1
ATOM 735 N N . GLU A 1 90 ? 13.499 -1.761 -21.432 1.00 96.06 90 GLU A N 1
ATOM 736 C CA . GLU A 1 90 ? 14.719 -2.564 -21.582 1.00 96.06 90 GLU A CA 1
ATOM 737 C C . GLU A 1 90 ? 14.584 -3.606 -22.705 1.00 96.06 90 GLU A C 1
ATOM 739 O O . GLU A 1 90 ? 15.540 -3.890 -23.433 1.00 96.06 90 GLU A O 1
ATOM 744 N N . ARG A 1 91 ? 13.392 -4.185 -22.890 1.00 95.12 91 ARG A N 1
ATOM 745 C CA . ARG A 1 91 ? 13.112 -5.101 -24.002 1.00 95.12 91 ARG A CA 1
ATOM 746 C C . ARG A 1 91 ? 13.203 -4.384 -25.348 1.00 95.12 91 ARG A C 1
ATOM 748 O O . ARG A 1 91 ? 13.791 -4.937 -26.285 1.00 95.12 91 ARG A O 1
ATOM 755 N N . TYR A 1 92 ? 12.637 -3.184 -25.459 1.00 94.88 92 TYR A N 1
ATOM 756 C CA . TYR A 1 92 ? 12.732 -2.379 -26.677 1.00 94.88 92 TYR A CA 1
ATOM 757 C C . TYR A 1 92 ? 14.169 -1.931 -26.955 1.00 94.88 92 TYR A C 1
ATOM 759 O O . TYR A 1 92 ? 14.624 -2.054 -28.093 1.00 94.88 92 TYR A O 1
ATOM 767 N N . GLU A 1 93 ? 14.915 -1.514 -25.934 1.00 95.12 93 GLU A N 1
ATOM 768 C CA . GLU A 1 93 ? 16.329 -1.140 -26.051 1.00 95.12 93 GLU A CA 1
ATOM 769 C C . GLU A 1 93 ? 17.184 -2.312 -26.545 1.00 95.12 93 GLU A C 1
ATOM 771 O O . GLU A 1 93 ? 17.903 -2.175 -27.536 1.00 95.12 93 GLU A O 1
ATOM 776 N N . LYS A 1 94 ? 17.030 -3.507 -25.958 1.00 96.62 94 LYS A N 1
ATOM 777 C CA . LYS A 1 94 ? 17.724 -4.724 -26.425 1.00 96.62 94 LYS A CA 1
ATOM 778 C C . LYS A 1 94 ? 17.382 -5.067 -27.874 1.00 96.62 94 LYS A C 1
ATOM 780 O O . LYS A 1 94 ? 18.233 -5.540 -28.635 1.00 96.62 94 LYS A O 1
ATOM 785 N N . MET A 1 95 ? 16.131 -4.856 -28.286 1.00 94.25 95 MET A N 1
ATOM 786 C CA . MET A 1 95 ? 15.723 -5.078 -29.672 1.00 94.25 95 MET A CA 1
ATOM 787 C C . MET A 1 95 ? 16.369 -4.056 -30.614 1.00 94.25 95 MET A C 1
ATOM 789 O O . MET A 1 95 ? 16.889 -4.444 -31.665 1.00 94.25 95 MET A O 1
ATOM 793 N N . ALA A 1 96 ? 16.380 -2.781 -30.227 1.00 95.94 96 ALA A N 1
ATOM 794 C CA . ALA A 1 96 ? 17.014 -1.707 -30.977 1.00 95.94 96 ALA A CA 1
ATOM 795 C C . ALA A 1 96 ? 18.522 -1.947 -31.123 1.00 95.94 96 ALA A C 1
ATOM 797 O O . ALA A 1 96 ? 19.040 -1.898 -32.239 1.00 95.94 96 ALA A O 1
ATOM 798 N N . GLU A 1 97 ? 19.209 -2.319 -30.042 1.00 96.12 97 GLU A N 1
ATOM 799 C CA . GLU A 1 97 ? 20.632 -2.662 -30.049 1.00 96.12 97 GLU A CA 1
ATOM 800 C C . GLU A 1 97 ? 20.916 -3.840 -30.989 1.00 96.12 97 GLU A C 1
ATOM 802 O O . GLU A 1 97 ? 21.809 -3.775 -31.839 1.00 96.12 97 GLU A O 1
ATOM 807 N N . LYS A 1 98 ? 20.103 -4.904 -30.929 1.00 97.25 98 LYS A N 1
ATOM 808 C CA . LYS A 1 98 ? 20.234 -6.057 -31.832 1.00 97.25 98 LYS A CA 1
ATOM 809 C C . LYS A 1 98 ? 20.085 -5.651 -33.299 1.00 97.25 98 LYS A C 1
ATOM 811 O O . LYS A 1 98 ? 20.825 -6.154 -34.150 1.00 97.25 98 LYS A O 1
ATOM 816 N N . MET A 1 99 ? 19.139 -4.770 -33.619 1.00 96.12 99 MET A N 1
ATOM 817 C CA . MET A 1 99 ? 18.951 -4.274 -34.986 1.00 96.12 99 MET A CA 1
ATOM 818 C C . MET A 1 99 ? 20.087 -3.343 -35.417 1.00 96.12 99 MET A C 1
ATOM 820 O O . MET A 1 99 ? 20.576 -3.466 -36.544 1.00 96.12 99 MET A O 1
ATOM 824 N N . HIS A 1 100 ? 20.561 -2.480 -34.518 1.00 96.88 100 HIS A N 1
ATOM 825 C CA . HIS A 1 100 ? 21.704 -1.605 -34.755 1.00 96.88 100 HIS A CA 1
ATOM 826 C C . HIS A 1 100 ? 22.972 -2.419 -35.040 1.00 96.88 100 HIS A C 1
ATOM 828 O O . HIS A 1 100 ? 23.603 -2.225 -36.080 1.00 96.88 100 HIS A O 1
ATOM 834 N N . ARG A 1 101 ? 23.275 -3.429 -34.214 1.00 97.31 101 ARG A N 1
ATOM 835 C CA . ARG A 1 101 ? 24.396 -4.356 -34.428 1.00 97.31 101 ARG A CA 1
ATOM 836 C C . ARG A 1 101 ? 24.313 -5.043 -35.789 1.00 97.31 101 ARG A C 1
ATOM 838 O O . ARG A 1 101 ? 25.286 -5.049 -36.540 1.00 97.31 101 ARG A O 1
ATOM 845 N N . LYS A 1 102 ? 23.133 -5.557 -36.160 1.00 97.62 102 LYS A N 1
ATOM 846 C CA . LYS A 1 102 ? 22.907 -6.161 -37.486 1.00 97.62 102 LYS A CA 1
ATOM 847 C C . LYS A 1 102 ? 23.163 -5.174 -38.628 1.00 97.62 102 LYS A C 1
ATOM 849 O O . LYS A 1 102 ? 23.726 -5.568 -39.649 1.00 97.62 102 LYS A O 1
ATOM 854 N N . ARG A 1 103 ? 22.741 -3.912 -38.490 1.00 97.06 103 ARG A N 1
ATOM 855 C CA . ARG A 1 103 ? 22.968 -2.865 -39.500 1.00 97.06 103 ARG A CA 1
ATOM 856 C C . ARG A 1 103 ? 24.455 -2.560 -39.649 1.00 97.06 103 ARG A C 1
ATOM 858 O O . ARG A 1 103 ? 24.952 -2.577 -40.772 1.00 97.06 103 ARG A O 1
ATOM 865 N N . VAL A 1 104 ? 25.154 -2.351 -38.536 1.00 97.50 104 VAL A N 1
ATOM 866 C CA . VAL A 1 104 ? 26.595 -2.069 -38.521 1.00 97.50 104 VAL A CA 1
ATOM 867 C C . VAL A 1 104 ? 27.385 -3.221 -39.138 1.00 97.50 104 VAL A C 1
ATOM 869 O O . VAL A 1 104 ? 28.223 -2.994 -40.004 1.00 97.50 104 VAL A O 1
ATOM 872 N N . GLU A 1 105 ? 27.084 -4.472 -38.787 1.00 97.12 105 GLU A N 1
ATOM 873 C CA . GLU A 1 105 ? 27.750 -5.622 -39.408 1.00 97.12 105 GLU A CA 1
ATOM 874 C C . GLU A 1 105 ? 27.490 -5.734 -40.914 1.00 97.12 105 GLU A C 1
ATOM 876 O O . GLU A 1 105 ? 28.395 -6.088 -41.673 1.00 97.12 105 GLU A O 1
ATOM 881 N N . ARG A 1 106 ? 26.261 -5.453 -41.368 1.00 96.50 106 ARG A N 1
ATOM 882 C CA . ARG A 1 106 ? 25.935 -5.442 -42.802 1.00 96.50 106 ARG A CA 1
ATOM 883 C C . ARG A 1 106 ? 26.741 -4.378 -43.545 1.00 96.50 106 ARG A C 1
ATOM 885 O O . ARG A 1 106 ? 27.214 -4.668 -44.641 1.00 96.50 106 ARG A O 1
ATOM 892 N N . LEU A 1 107 ? 26.906 -3.189 -42.962 1.00 96.50 107 LEU A N 1
ATOM 893 C CA . LEU A 1 107 ? 27.738 -2.121 -43.527 1.00 96.50 107 LEU A CA 1
ATOM 894 C C . LEU A 1 107 ? 29.206 -2.547 -43.595 1.00 96.50 107 LEU A C 1
ATOM 896 O O . LEU A 1 107 ? 29.756 -2.572 -44.690 1.00 96.50 107 LEU A O 1
ATOM 900 N N . LYS A 1 108 ? 29.779 -3.049 -42.492 1.00 96.50 108 LYS A N 1
ATOM 901 C CA . LYS A 1 108 ? 31.160 -3.570 -42.459 1.00 96.50 108 LYS A CA 1
ATOM 902 C C . LYS A 1 108 ? 31.414 -4.647 -43.519 1.00 96.50 108 LYS A C 1
ATOM 904 O O . LYS A 1 108 ? 32.458 -4.665 -44.165 1.00 96.50 108 LYS A O 1
ATOM 909 N N . ARG A 1 109 ? 30.454 -5.557 -43.738 1.00 96.31 109 ARG A N 1
ATOM 910 C CA . ARG A 1 109 ? 30.556 -6.592 -44.786 1.00 96.31 109 ARG A CA 1
ATOM 911 C C . ARG A 1 109 ? 30.512 -6.009 -46.200 1.00 96.31 109 ARG A C 1
ATOM 913 O O . ARG A 1 109 ? 31.250 -6.485 -47.059 1.00 96.31 109 ARG A O 1
ATOM 920 N N . LYS A 1 110 ? 29.662 -5.007 -46.449 1.00 95.19 110 LYS A N 1
ATOM 921 C CA . LYS A 1 110 ? 29.611 -4.298 -47.737 1.00 95.19 110 LYS A CA 1
ATOM 922 C C . LYS A 1 110 ? 30.896 -3.519 -47.992 1.00 95.19 110 LYS A C 1
ATOM 924 O O . LYS A 1 110 ? 31.451 -3.651 -49.070 1.00 95.19 110 LYS A O 1
ATOM 929 N N . GLU A 1 111 ? 31.388 -2.784 -47.000 1.00 94.75 111 GLU A N 1
ATOM 930 C CA . GLU A 1 111 ? 32.658 -2.053 -47.071 1.00 94.75 111 GLU A CA 1
ATOM 931 C C . GLU A 1 111 ? 33.820 -2.997 -47.378 1.00 94.75 111 GLU A C 1
ATOM 933 O O . GLU A 1 111 ? 34.571 -2.749 -48.316 1.00 94.75 111 GLU A O 1
ATOM 938 N N . LYS A 1 112 ? 33.914 -4.134 -46.670 1.00 95.50 112 LYS A N 1
ATOM 939 C CA . LYS A 1 112 ? 34.925 -5.164 -46.951 1.00 95.50 112 LYS A CA 1
ATOM 940 C C . LYS A 1 112 ? 34.839 -5.670 -48.393 1.00 95.50 112 LYS A C 1
ATOM 942 O O . LYS A 1 112 ? 35.864 -5.801 -49.047 1.00 95.50 112 LYS A O 1
ATOM 947 N N . ARG A 1 113 ? 33.631 -5.961 -48.889 1.00 94.81 113 ARG A N 1
ATOM 948 C CA . ARG A 1 113 ? 33.430 -6.437 -50.266 1.00 94.81 113 ARG A CA 1
ATOM 949 C C . ARG A 1 113 ? 33.781 -5.367 -51.298 1.00 94.81 113 ARG A C 1
ATOM 951 O O . ARG A 1 113 ? 34.523 -5.661 -52.220 1.00 94.81 113 ARG A O 1
ATOM 958 N N . ASN A 1 114 ? 33.270 -4.149 -51.141 1.00 94.81 114 ASN A N 1
ATOM 959 C CA . ASN A 1 114 ? 33.535 -3.046 -52.063 1.00 94.81 114 ASN A CA 1
ATOM 960 C C . ASN A 1 114 ? 35.025 -2.719 -52.106 1.00 94.81 114 ASN A C 1
ATOM 962 O O . ASN A 1 114 ? 35.549 -2.470 -53.180 1.00 94.81 114 ASN A O 1
ATOM 966 N N . LYS A 1 115 ? 35.713 -2.787 -50.961 1.00 94.25 115 LYS A N 1
ATOM 967 C CA . LYS A 1 115 ? 37.164 -2.623 -50.910 1.00 94.25 115 LYS A CA 1
ATOM 968 C C . LYS A 1 115 ? 37.895 -3.680 -51.731 1.00 94.25 115 LYS A C 1
ATOM 970 O O . LYS A 1 115 ? 38.879 -3.321 -52.331 1.00 94.25 115 LYS A O 1
ATOM 975 N N . LEU A 1 116 ? 37.434 -4.933 -51.756 1.00 91.56 116 LEU A N 1
ATOM 976 C CA . LEU A 1 116 ? 38.051 -6.005 -52.554 1.00 91.56 116 LEU A CA 1
ATOM 977 C C . LEU A 1 116 ? 37.726 -5.927 -54.053 1.00 91.56 116 LEU A C 1
ATOM 979 O O . LEU A 1 116 ? 38.461 -6.484 -54.854 1.00 91.56 116 LEU A O 1
ATOM 983 N N . LEU A 1 117 ? 36.591 -5.325 -54.421 1.00 90.00 117 LEU A N 1
ATOM 984 C CA . LEU A 1 117 ? 36.130 -5.231 -55.813 1.00 90.00 117 LEU A CA 1
ATOM 985 C C . LEU A 1 117 ? 36.560 -3.931 -56.505 1.00 90.00 117 LEU A C 1
ATOM 987 O O . LEU A 1 117 ? 36.658 -3.908 -57.725 1.00 90.00 117 LEU A O 1
ATOM 991 N N . ASN A 1 118 ? 36.779 -2.864 -55.732 1.00 78.19 118 ASN A N 1
ATOM 992 C CA . ASN A 1 118 ? 37.173 -1.537 -56.215 1.00 78.19 118 ASN A CA 1
ATOM 993 C C . ASN A 1 118 ? 38.610 -1.162 -55.791 1.00 78.19 118 ASN A C 1
ATOM 995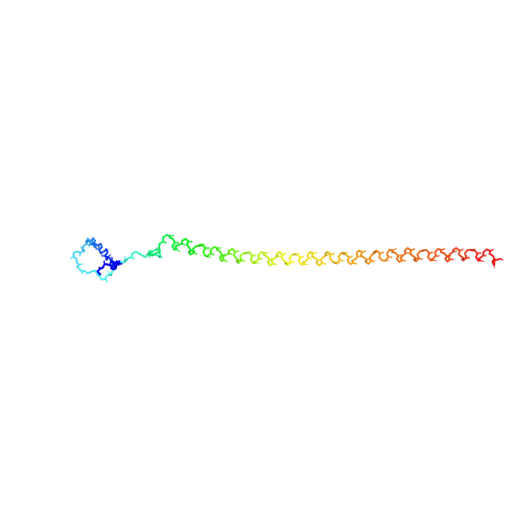 O O . ASN A 1 118 ? 38.957 0.020 -55.820 1.00 78.19 118 ASN A O 1
ATOM 999 N N . SER A 1 119 ? 39.403 -2.136 -55.329 1.00 60.09 119 SER A N 1
ATOM 1000 C CA . SER A 1 119 ? 40.868 -2.051 -55.208 1.00 60.09 119 SER A CA 1
ATOM 1001 C C . SER A 1 119 ? 41.511 -2.655 -56.440 1.00 60.09 119 SER A C 1
ATOM 1003 O O . SER A 1 119 ? 42.434 -2.016 -56.978 1.00 60.09 119 SER A O 1
#

Solvent-accessible surface area (backbone atoms only — not comparable to full-atom values): 7458 Å² total; per-residue (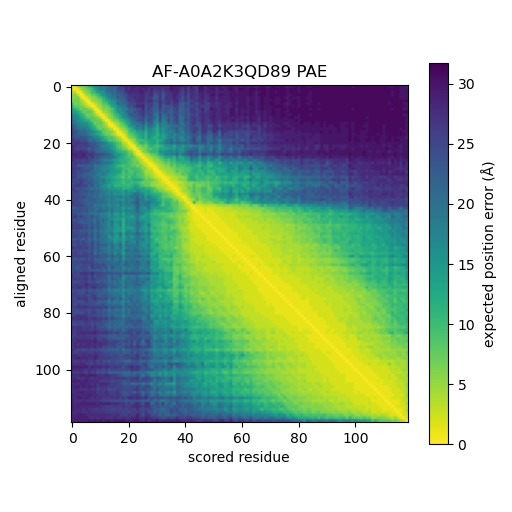Å²): 136,87,83,84,87,72,86,77,81,74,80,84,76,71,80,77,75,84,71,81,78,61,93,68,87,74,74,91,65,79,84,80,73,81,88,56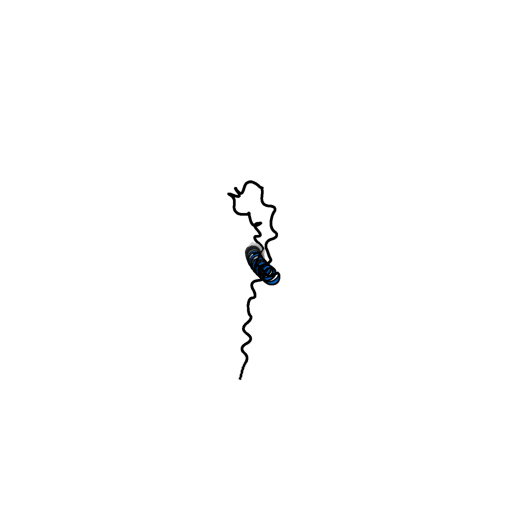,98,68,74,85,66,52,77,62,59,51,52,52,53,52,50,52,52,49,51,55,52,51,50,54,52,48,50,58,49,49,55,54,49,49,57,51,48,53,53,50,50,55,51,49,54,54,48,51,56,48,52,54,50,52,52,51,50,54,50,50,50,54,51,48,53,53,51,54,52,52,48,54,54,49,52,55,49,48,52,70,75,75,106

Mean predicted aligned error: 15.15 Å

Sequence (119 aa):
MPEEDVPTLVPTNKPAKPLGMRKNGKQWHLPKKAFRPTAGLTSYEKRTKERVAMVQMKAKEKEMKNERDELRQQRIQALREKRAKKEENERYEKMAEKMHRKRVERLKRKEKRNKLLNS